Protein AF-A0A1Q9RZU4-F1 (afdb_monomer)

Mean predicted aligned error: 7.33 Å

Solvent-accessible surface area (backbone atoms only — not comparable to full-atom values): 5005 Å² total; per-residue (Å²): 141,61,61,54,74,40,81,42,42,43,63,74,62,48,80,92,50,45,79,26,52,34,36,35,68,44,93,94,58,81,57,52,62,31,31,27,69,46,76,48,78,51,78,53,99,91,43,56,32,23,37,36,28,32,36,26,90,95,74,47,75,46,77,45,81,42,52,20,82,41,52,29,37,34,47,42,74,64,86,69,76,88,73,76,136

Structure (mmCIF, N/CA/C/O backbone):
data_AF-A0A1Q9RZU4-F1
#
_entry.id   AF-A0A1Q9RZU4-F1
#
loop_
_atom_site.group_PDB
_atom_site.id
_atom_site.type_symbol
_atom_site.label_atom_id
_atom_site.label_alt_id
_atom_site.label_comp_id
_atom_site.label_asym_id
_atom_site.label_entity_id
_atom_site.label_seq_id
_atom_site.pdbx_PDB_ins_code
_atom_site.Cartn_x
_atom_site.Cartn_y
_atom_site.Cartn_z
_atom_site.occupancy
_atom_site.B_iso_or_equiv
_atom_site.auth_seq_id
_atom_site.auth_comp_id
_atom_site.auth_asym_id
_atom_site.auth_atom_id
_atom_site.pdbx_PDB_model_num
ATOM 1 N N . MET A 1 1 ? 7.089 -9.597 22.577 1.00 43.88 1 MET A N 1
ATOM 2 C CA . MET A 1 1 ? 6.013 -9.634 21.563 1.00 43.88 1 MET A CA 1
ATOM 3 C C . MET A 1 1 ? 5.851 -8.219 21.023 1.00 43.88 1 MET A C 1
ATOM 5 O O . MET A 1 1 ? 5.015 -7.492 21.531 1.00 43.88 1 MET A O 1
ATOM 9 N N . ASN A 1 2 ? 6.684 -7.794 20.069 1.00 51.78 2 ASN A N 1
ATOM 10 C CA . ASN A 1 2 ? 6.649 -6.418 19.561 1.00 51.78 2 ASN A CA 1
ATOM 11 C C . ASN A 1 2 ? 6.332 -6.433 18.059 1.00 51.78 2 ASN A C 1
ATOM 13 O O . ASN A 1 2 ? 7.192 -6.775 17.248 1.00 51.78 2 ASN A O 1
ATOM 17 N N . ASN A 1 3 ? 5.090 -6.082 17.706 1.00 60.91 3 ASN A N 1
ATOM 18 C CA . ASN A 1 3 ? 4.670 -5.727 16.343 1.00 60.91 3 ASN A CA 1
ATOM 19 C C . ASN A 1 3 ? 5.110 -4.284 16.053 1.00 60.91 3 ASN A C 1
ATOM 21 O O . ASN A 1 3 ? 4.280 -3.377 15.936 1.00 60.91 3 ASN A O 1
ATOM 25 N N . GLU A 1 4 ? 6.421 -4.055 16.059 1.00 69.19 4 GLU A N 1
ATOM 26 C CA . GLU A 1 4 ? 6.972 -2.719 15.861 1.00 69.19 4 GLU A CA 1
ATOM 27 C C . GLU A 1 4 ? 6.675 -2.219 14.439 1.00 69.19 4 GLU A C 1
ATOM 29 O O . GLU A 1 4 ? 6.860 -2.971 13.474 1.00 69.19 4 GLU A O 1
ATOM 34 N N . PRO A 1 5 ? 6.200 -0.969 14.296 1.00 80.12 5 PRO A N 1
ATOM 35 C CA . PRO A 1 5 ? 5.999 -0.358 12.992 1.00 80.12 5 PRO A CA 1
ATOM 36 C C . PRO A 1 5 ? 7.335 -0.265 12.252 1.00 80.12 5 PRO A C 1
ATOM 38 O O . PRO A 1 5 ? 8.342 0.167 12.816 1.00 80.12 5 PRO A O 1
ATOM 41 N N . ARG A 1 6 ? 7.347 -0.662 10.979 1.00 83.88 6 ARG A N 1
ATOM 42 C CA . ARG A 1 6 ? 8.518 -0.557 10.103 1.00 83.88 6 ARG A CA 1
ATOM 43 C C . ARG A 1 6 ? 8.172 0.242 8.863 1.00 83.88 6 ARG A C 1
ATOM 45 O O . ARG A 1 6 ? 7.159 -0.041 8.232 1.00 83.88 6 ARG A O 1
ATOM 52 N N . SER A 1 7 ? 9.032 1.201 8.527 1.00 88.94 7 SER A N 1
ATOM 53 C CA . SER A 1 7 ? 8.997 1.873 7.229 1.00 88.94 7 SER A CA 1
ATOM 54 C C . SER A 1 7 ? 9.607 0.950 6.176 1.00 88.94 7 SER A C 1
ATOM 56 O O . SER A 1 7 ? 10.692 0.410 6.399 1.00 88.94 7 SER A O 1
ATOM 58 N N . ILE A 1 8 ? 8.892 0.743 5.078 1.00 90.38 8 ILE A N 1
ATOM 59 C CA . ILE A 1 8 ? 9.299 -0.083 3.938 1.00 90.38 8 ILE A CA 1
ATOM 60 C C . ILE A 1 8 ? 8.946 0.634 2.636 1.00 90.38 8 ILE A C 1
ATOM 62 O O . ILE A 1 8 ? 8.060 1.495 2.622 1.00 90.38 8 ILE A O 1
ATOM 66 N N . PHE A 1 9 ? 9.589 0.246 1.537 1.00 92.38 9 PHE A N 1
ATOM 67 C CA . PHE A 1 9 ? 9.157 0.678 0.210 1.00 92.38 9 PHE A CA 1
ATOM 68 C C . PHE A 1 9 ? 7.877 -0.055 -0.201 1.00 92.38 9 PHE A C 1
ATOM 70 O O . PHE A 1 9 ? 7.683 -1.231 0.119 1.00 92.38 9 PHE A O 1
ATOM 77 N N . LEU A 1 10 ? 6.999 0.594 -0.966 1.00 92.06 10 LEU A N 1
ATOM 78 C CA . LEU A 1 10 ? 5.786 -0.055 -1.467 1.00 92.06 10 LEU A CA 1
ATOM 79 C C . LEU A 1 10 ? 6.101 -1.239 -2.387 1.00 92.06 10 LEU A C 1
ATOM 81 O O . LEU A 1 10 ? 5.314 -2.179 -2.462 1.00 92.06 10 LEU A O 1
ATOM 85 N N . GLY A 1 11 ? 7.242 -1.231 -3.076 1.00 92.50 11 GLY A N 1
ATOM 86 C CA . GLY A 1 11 ? 7.742 -2.367 -3.855 1.00 92.50 11 GLY A CA 1
ATOM 87 C C . GLY A 1 11 ? 8.089 -3.604 -3.016 1.00 92.50 11 GLY A C 1
ATOM 88 O O . GLY A 1 11 ? 8.185 -4.697 -3.565 1.00 92.50 11 GLY A O 1
ATOM 89 N N . GLU A 1 12 ? 8.239 -3.457 -1.698 1.00 92.44 12 GLU A N 1
ATOM 90 C CA . GLU A 1 12 ? 8.512 -4.554 -0.760 1.00 92.44 12 GLU A CA 1
ATOM 91 C C . GLU A 1 12 ? 7.229 -5.120 -0.132 1.00 92.44 12 GLU A C 1
ATOM 93 O O . GLU A 1 12 ? 7.269 -6.105 0.612 1.00 92.44 12 GLU A O 1
ATOM 98 N N . LEU A 1 13 ? 6.066 -4.523 -0.417 1.00 91.62 13 LEU A N 1
ATOM 99 C CA . LEU A 1 13 ? 4.794 -5.112 -0.024 1.00 91.62 13 LEU A CA 1
ATOM 100 C C . LEU A 1 13 ? 4.584 -6.447 -0.748 1.00 91.62 13 LEU A C 1
ATOM 102 O O . LEU A 1 13 ? 5.040 -6.658 -1.858 1.00 91.62 13 LEU A O 1
ATOM 106 N N . HIS A 1 14 ? 3.884 -7.380 -0.111 1.00 88.81 14 HIS A N 1
ATOM 107 C CA . HIS A 1 14 ? 3.544 -8.670 -0.704 1.00 88.81 14 HIS A CA 1
ATOM 108 C C . HIS A 1 14 ? 2.339 -9.258 0.034 1.00 88.81 14 HIS A C 1
ATOM 110 O O . HIS A 1 14 ? 1.859 -8.699 1.023 1.00 88.81 14 HIS A O 1
ATOM 116 N N . SER A 1 15 ? 1.821 -10.395 -0.431 1.00 85.38 15 SER A N 1
ATOM 117 C CA . SER A 1 15 ? 0.591 -11.011 0.098 1.00 85.38 15 SER A CA 1
ATOM 118 C C . SER A 1 15 ? 0.623 -11.273 1.610 1.00 85.38 15 SER A C 1
ATOM 120 O O . SER A 1 15 ? -0.397 -11.137 2.276 1.00 85.38 15 SER A O 1
ATOM 122 N N . GLY A 1 16 ? 1.799 -11.566 2.168 1.00 87.44 16 GLY A N 1
ATOM 123 C CA . GLY A 1 16 ? 2.021 -11.730 3.611 1.00 87.44 16 GLY A CA 1
ATOM 124 C C . GLY A 1 16 ? 1.815 -10.462 4.455 1.00 87.44 16 GLY A C 1
ATOM 125 O O . GLY A 1 16 ? 1.850 -10.540 5.685 1.00 87.44 16 GLY A O 1
ATOM 126 N N . HIS A 1 17 ? 1.611 -9.299 3.833 1.00 88.56 17 HIS A N 1
ATOM 127 C CA . HIS A 1 17 ? 1.257 -8.049 4.506 1.00 88.56 17 HIS A CA 1
ATOM 128 C C . HIS A 1 17 ? -0.252 -7.783 4.549 1.00 88.56 17 HIS A C 1
ATOM 130 O O . HIS A 1 17 ? -0.686 -6.898 5.283 1.00 88.56 17 HIS A O 1
ATOM 136 N N . ARG A 1 18 ? -1.061 -8.552 3.810 1.00 91.00 18 ARG A N 1
ATOM 137 C CA . ARG A 1 18 ? -2.522 -8.407 3.819 1.00 91.00 18 ARG A CA 1
ATOM 138 C C . ARG A 1 18 ? -3.089 -8.670 5.218 1.00 91.00 18 ARG A C 1
ATOM 140 O O . ARG A 1 18 ? -2.565 -9.496 5.965 1.00 91.00 18 ARG A O 1
ATOM 147 N N . GLY A 1 19 ? -4.144 -7.946 5.575 1.00 89.44 19 GLY A N 1
ATOM 148 C CA . GLY A 1 19 ? -4.772 -7.969 6.896 1.00 89.44 19 GLY A CA 1
ATOM 149 C C . GLY A 1 19 ? -4.008 -7.201 7.980 1.00 89.44 19 GLY A C 1
ATOM 150 O O . GLY A 1 19 ? -4.476 -7.145 9.115 1.00 89.44 19 GLY A O 1
ATOM 151 N N . LYS A 1 20 ? -2.849 -6.605 7.667 1.00 88.75 20 LYS A N 1
ATOM 152 C CA . LYS A 1 20 ? -2.061 -5.831 8.636 1.00 88.75 20 LYS A CA 1
ATOM 153 C C . LYS A 1 20 ? -2.393 -4.338 8.555 1.00 88.75 20 LYS A C 1
ATOM 155 O O . LYS A 1 20 ? -2.670 -3.840 7.459 1.00 88.75 20 LYS A O 1
ATOM 160 N N . PRO A 1 21 ? -2.320 -3.613 9.688 1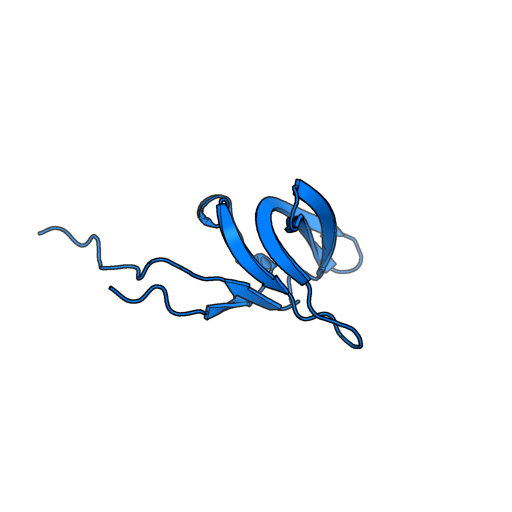.00 91.31 21 PRO 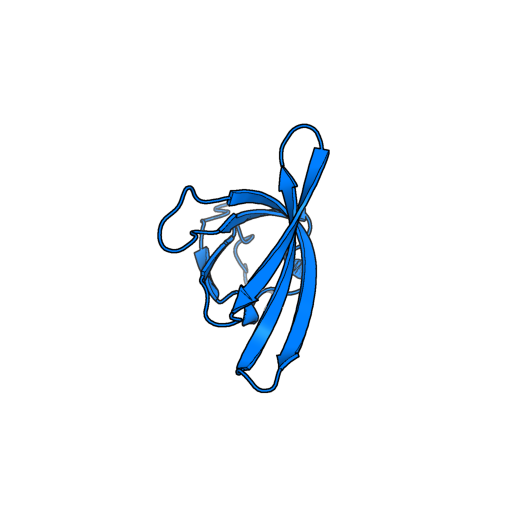A N 1
ATOM 161 C CA . PRO A 1 21 ? -2.377 -2.161 9.681 1.00 91.31 21 PRO A CA 1
ATOM 162 C C . PRO A 1 21 ? -1.246 -1.569 8.838 1.00 91.31 21 PRO A C 1
ATOM 164 O O . PRO A 1 21 ? -0.083 -1.971 8.975 1.00 91.31 21 PRO A O 1
ATOM 167 N N . ILE A 1 22 ? -1.605 -0.604 7.998 1.00 91.12 22 ILE A N 1
ATOM 168 C CA . ILE A 1 22 ? -0.690 0.160 7.156 1.00 91.12 22 ILE A CA 1
ATOM 169 C C . ILE A 1 22 ? -0.976 1.655 7.300 1.00 91.12 22 ILE A C 1
ATOM 171 O O . ILE A 1 22 ? -2.129 2.068 7.441 1.00 91.12 22 ILE A O 1
ATOM 175 N N . PHE A 1 23 ? 0.080 2.458 7.254 1.00 91.12 23 PHE A N 1
ATOM 176 C CA . PHE A 1 23 ? 0.014 3.904 7.100 1.00 91.12 23 PHE A CA 1
ATOM 177 C C . PHE A 1 23 ? 0.860 4.318 5.899 1.00 91.12 23 PHE A C 1
ATOM 179 O O . PHE A 1 23 ? 2.021 3.932 5.798 1.00 91.12 23 PHE A O 1
ATOM 186 N N . ILE A 1 24 ? 0.280 5.091 4.989 1.00 87.88 24 ILE A N 1
ATOM 187 C CA . ILE A 1 24 ? 0.940 5.569 3.776 1.00 87.88 24 ILE A CA 1
ATOM 188 C C . ILE A 1 24 ? 1.033 7.078 3.876 1.00 87.88 24 ILE A C 1
ATOM 190 O O . ILE A 1 24 ? 0.012 7.772 3.908 1.00 87.88 24 ILE A O 1
ATOM 194 N N . GLU A 1 25 ? 2.257 7.583 3.914 1.00 81.12 25 GLU A N 1
ATOM 195 C CA . GLU A 1 25 ? 2.495 9.012 3.832 1.00 81.12 25 GLU A CA 1
ATOM 196 C C . GLU A 1 25 ? 2.419 9.433 2.364 1.00 81.12 25 GLU A C 1
ATOM 198 O O . GLU A 1 25 ? 3.091 8.869 1.505 1.00 81.12 25 GLU A O 1
ATOM 203 N N . ARG A 1 26 ? 1.555 10.402 2.056 1.00 71.69 26 ARG A N 1
ATOM 204 C CA . ARG A 1 26 ? 1.449 10.963 0.708 1.00 71.69 26 ARG A CA 1
ATOM 205 C C . ARG A 1 26 ? 2.142 12.312 0.692 1.00 71.69 26 ARG A C 1
ATOM 207 O O . ARG A 1 26 ? 1.842 13.168 1.524 1.00 71.69 26 ARG A O 1
ATOM 214 N N . THR A 1 27 ? 3.024 12.525 -0.276 1.00 66.88 27 THR A N 1
ATOM 215 C CA . THR A 1 27 ? 3.725 13.797 -0.457 1.00 66.88 27 THR A CA 1
ATOM 216 C C . THR A 1 27 ? 2.706 14.934 -0.611 1.00 66.88 27 THR A C 1
ATOM 218 O O . THR A 1 27 ? 1.908 14.937 -1.546 1.00 66.88 27 THR A O 1
ATOM 221 N N . GLY A 1 28 ? 2.702 15.888 0.327 1.00 64.25 28 GLY A N 1
ATOM 222 C CA . GLY A 1 28 ? 1.831 17.071 0.287 1.00 64.25 28 GLY A CA 1
ATOM 223 C C . GLY A 1 28 ? 0.392 16.891 0.798 1.00 64.25 28 GLY A C 1
ATOM 224 O O . GLY A 1 28 ? -0.441 17.748 0.508 1.00 64.25 28 GLY A O 1
ATOM 225 N N . GLY A 1 29 ? 0.067 15.828 1.547 1.00 65.44 29 GLY A N 1
ATOM 226 C CA . GLY A 1 29 ? -1.295 15.605 2.058 1.00 65.44 29 GLY A CA 1
ATOM 227 C C . GLY A 1 29 ? -1.387 14.880 3.405 1.00 65.44 29 GLY A C 1
ATOM 228 O O . GLY A 1 29 ? -0.387 14.605 4.060 1.00 65.44 29 GLY A O 1
ATOM 229 N N . HIS A 1 30 ? -2.620 14.562 3.818 1.00 70.94 30 HIS A N 1
ATOM 230 C CA . HIS A 1 30 ? -2.889 13.696 4.968 1.00 70.94 30 HIS A CA 1
ATOM 231 C C . HIS A 1 30 ? -2.564 12.240 4.606 1.00 70.94 30 HIS A C 1
ATOM 233 O O . HIS A 1 30 ? -3.002 11.749 3.563 1.00 70.94 30 HIS A O 1
ATOM 239 N N . GLY A 1 31 ? -1.795 11.555 5.455 1.00 79.25 31 GLY A N 1
ATOM 240 C CA . GLY A 1 31 ? -1.496 10.136 5.264 1.00 79.25 31 GLY A CA 1
ATOM 241 C C . GLY A 1 31 ? -2.752 9.264 5.355 1.00 79.25 31 GLY A C 1
ATOM 242 O O . GLY A 1 31 ? -3.700 9.600 6.067 1.00 79.25 31 GLY A O 1
ATOM 243 N N . LEU A 1 32 ? -2.760 8.148 4.626 1.00 87.38 32 LEU A N 1
ATOM 244 C CA . LEU A 1 32 ? -3.848 7.173 4.667 1.00 87.38 32 LEU A CA 1
ATOM 245 C C . LEU A 1 32 ? -3.499 6.049 5.642 1.00 87.38 32 LEU A C 1
ATOM 247 O O . LEU A 1 32 ? -2.487 5.378 5.458 1.00 87.38 32 LEU A O 1
ATOM 251 N N . SER A 1 33 ? -4.353 5.808 6.636 1.00 90.00 33 SER A N 1
ATOM 252 C CA . SER A 1 33 ? -4.272 4.635 7.509 1.00 90.00 33 SER A CA 1
ATOM 253 C C . SER A 1 33 ? -5.429 3.674 7.264 1.00 90.00 33 SER A C 1
ATOM 255 O O . SER A 1 33 ? -6.550 4.087 6.972 1.00 90.00 33 SER A O 1
ATOM 257 N N . GLY A 1 34 ? -5.169 2.380 7.415 1.00 92.06 34 GLY A N 1
ATOM 258 C CA . GLY A 1 34 ? -6.202 1.354 7.341 1.00 92.06 34 GLY A CA 1
ATOM 259 C C . GLY A 1 34 ? -5.618 -0.049 7.348 1.00 92.06 34 GLY A C 1
ATOM 260 O O . GLY A 1 34 ? -4.486 -0.261 7.788 1.00 92.06 34 GLY A O 1
ATOM 261 N N . ILE A 1 35 ? -6.396 -1.013 6.865 1.00 92.94 35 ILE A N 1
ATOM 262 C CA . ILE A 1 35 ? -5.968 -2.406 6.724 1.00 92.94 35 ILE A CA 1
ATOM 263 C C . ILE A 1 35 ? -5.633 -2.687 5.263 1.00 92.94 35 ILE A C 1
ATOM 265 O O . ILE A 1 35 ? -6.452 -2.443 4.382 1.00 92.94 35 ILE A O 1
ATOM 269 N N . LEU A 1 36 ? -4.442 -3.225 4.996 1.00 92.94 36 LEU A N 1
ATOM 270 C CA . LEU A 1 36 ? -4.059 -3.623 3.642 1.00 92.94 36 LEU A CA 1
ATOM 271 C C . LEU A 1 36 ? -4.871 -4.853 3.208 1.00 92.94 36 LEU A C 1
ATOM 273 O O . LEU A 1 36 ? -4.686 -5.927 3.778 1.00 92.94 36 LEU A O 1
ATOM 277 N N . SER A 1 37 ? -5.734 -4.740 2.200 1.00 94.19 37 SER A N 1
ATOM 278 C CA . SER A 1 37 ? -6.496 -5.883 1.669 1.00 94.19 37 SER A CA 1
ATOM 279 C C . SER A 1 37 ? -5.832 -6.495 0.439 1.00 94.19 37 SER A C 1
ATOM 281 O O . SER A 1 37 ? -5.728 -7.719 0.331 1.00 94.19 37 SER A O 1
ATOM 283 N N . GLU A 1 38 ? -5.303 -5.660 -0.453 1.00 95.25 38 GLU A N 1
ATOM 284 C CA . GLU A 1 38 ? -4.714 -6.098 -1.716 1.00 95.25 38 GLU A CA 1
ATOM 285 C C . GLU A 1 38 ? -3.385 -5.412 -2.015 1.00 95.25 38 GLU A C 1
ATOM 287 O O . GLU A 1 38 ? -3.125 -4.290 -1.590 1.00 95.25 38 GLU A O 1
ATOM 292 N N . VAL A 1 39 ? -2.550 -6.111 -2.784 1.00 94.81 39 VAL A N 1
ATOM 293 C CA . VAL A 1 39 ? -1.289 -5.598 -3.324 1.00 94.81 39 VAL A CA 1
ATOM 294 C C . VAL A 1 39 ? -1.013 -6.251 -4.674 1.00 94.81 39 VAL A C 1
ATOM 296 O O . VAL A 1 39 ? -1.188 -7.468 -4.819 1.00 94.81 39 VAL A O 1
ATOM 299 N N 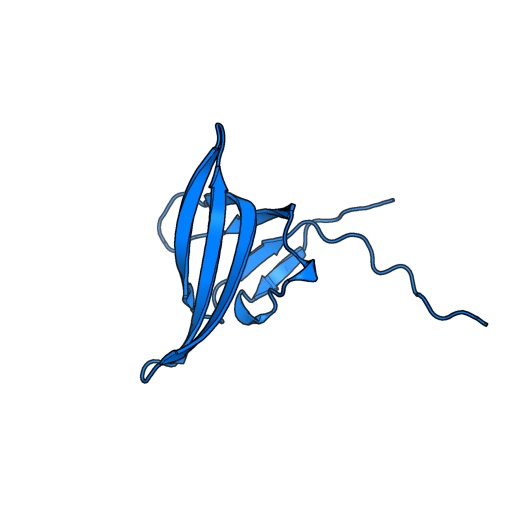. HIS A 1 40 ? -0.590 -5.438 -5.639 1.00 95.81 40 HIS A N 1
ATOM 300 C CA . HIS A 1 40 ? -0.191 -5.830 -6.982 1.00 95.81 40 HIS A CA 1
ATOM 301 C C . HIS A 1 40 ? 0.953 -4.939 -7.482 1.00 95.81 40 HIS A C 1
ATOM 303 O O . HIS A 1 40 ? 0.894 -3.719 -7.346 1.00 95.81 40 HIS A O 1
ATOM 309 N N . HIS A 1 41 ? 1.970 -5.540 -8.098 1.00 96.38 41 HIS A N 1
ATOM 310 C CA . HIS A 1 41 ? 3.120 -4.824 -8.656 1.00 96.38 41 HIS A CA 1
ATOM 311 C C . HIS A 1 41 ? 3.145 -4.969 -10.167 1.00 96.38 41 HIS A C 1
ATOM 313 O O . HIS A 1 41 ? 2.853 -6.044 -10.693 1.00 96.38 41 HIS A O 1
ATOM 319 N N . TYR A 1 42 ? 3.527 -3.901 -10.855 1.00 96.31 42 TYR A N 1
ATOM 320 C CA . TYR A 1 42 ? 3.661 -3.888 -12.305 1.00 96.31 42 TYR A CA 1
ATOM 321 C C . TYR A 1 42 ? 4.664 -2.824 -12.747 1.00 96.31 42 TYR A C 1
ATOM 323 O O . TYR A 1 42 ? 5.007 -1.904 -12.007 1.00 96.31 42 TYR A O 1
ATOM 331 N N . GLY A 1 43 ? 5.160 -2.975 -13.973 1.00 96.38 43 GLY A N 1
ATOM 332 C CA . GLY A 1 43 ? 6.017 -1.990 -14.621 1.00 96.38 43 GLY A CA 1
ATOM 333 C C . GLY A 1 43 ? 5.218 -1.094 -15.559 1.00 96.38 43 GLY A C 1
ATOM 334 O O . GLY A 1 43 ? 4.297 -1.551 -16.235 1.00 96.38 43 GLY A O 1
ATOM 335 N N . THR A 1 44 ? 5.606 0.171 -15.630 1.00 93.56 44 THR A N 1
ATOM 336 C CA . THR A 1 44 ? 5.145 1.136 -16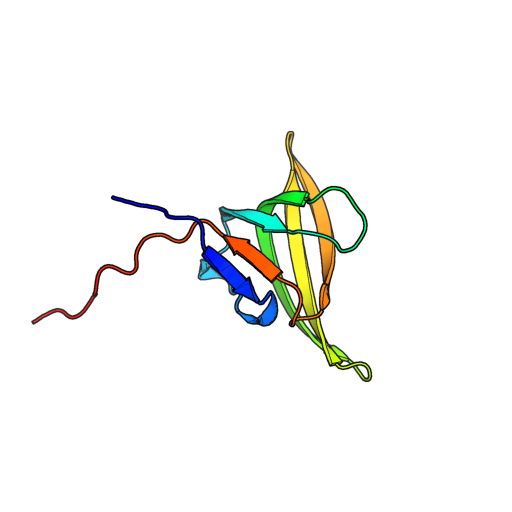.635 1.00 93.56 44 THR A CA 1
ATOM 337 C C . THR A 1 44 ? 6.352 1.732 -17.356 1.00 93.56 44 THR A C 1
ATOM 339 O O . THR A 1 44 ? 7.491 1.535 -16.930 1.00 93.56 44 THR A O 1
ATOM 342 N N . ALA A 1 45 ? 6.122 2.488 -18.431 1.00 95.12 45 ALA A N 1
ATOM 343 C CA . ALA A 1 45 ? 7.192 3.233 -19.098 1.00 95.12 45 ALA A CA 1
ATOM 344 C C . ALA A 1 45 ? 7.857 4.283 -18.181 1.00 95.12 45 ALA A C 1
ATOM 346 O O . ALA A 1 45 ? 9.002 4.656 -18.414 1.00 95.12 45 ALA A O 1
ATOM 347 N N . GLU A 1 46 ? 7.153 4.730 -17.137 1.00 91.00 46 GLU A N 1
ATOM 348 C CA . GLU A 1 46 ? 7.610 5.740 -16.175 1.00 91.00 46 GLU A CA 1
ATOM 349 C C . GLU A 1 46 ? 8.299 5.127 -14.944 1.00 91.00 46 GLU A C 1
ATOM 351 O O . GLU A 1 46 ? 8.881 5.851 -14.141 1.00 91.00 46 GLU A O 1
ATOM 356 N N . GLY A 1 47 ? 8.267 3.797 -14.792 1.00 94.00 47 GLY A N 1
ATOM 357 C CA . GLY A 1 47 ? 8.898 3.086 -13.680 1.00 94.00 47 GLY A CA 1
ATOM 358 C C . GLY A 1 47 ? 8.033 1.987 -13.063 1.00 94.00 47 GLY A C 1
ATOM 359 O O . GLY A 1 47 ? 6.961 1.635 -13.570 1.00 94.00 47 GLY A O 1
ATOM 360 N N . ALA A 1 48 ? 8.527 1.421 -11.960 1.00 96.94 48 ALA A N 1
ATOM 361 C CA . ALA A 1 48 ? 7.828 0.404 -11.181 1.00 96.94 48 ALA A CA 1
ATOM 362 C C . ALA A 1 48 ? 6.697 1.030 -10.351 1.00 96.94 48 ALA A C 1
ATOM 364 O O . ALA A 1 48 ? 6.880 2.058 -9.696 1.00 96.94 48 ALA A O 1
ATOM 365 N N . ARG A 1 49 ? 5.522 0.401 -10.395 1.00 96.31 49 ARG A N 1
ATOM 366 C CA . ARG A 1 49 ? 4.308 0.850 -9.717 1.00 96.31 49 ARG A CA 1
ATOM 367 C C . ARG A 1 49 ? 3.773 -0.242 -8.806 1.00 96.31 49 ARG A C 1
ATOM 369 O O . ARG A 1 49 ? 3.852 -1.439 -9.103 1.00 96.31 49 ARG A O 1
ATOM 376 N N . THR A 1 50 ? 3.171 0.194 -7.710 1.00 95.19 50 TH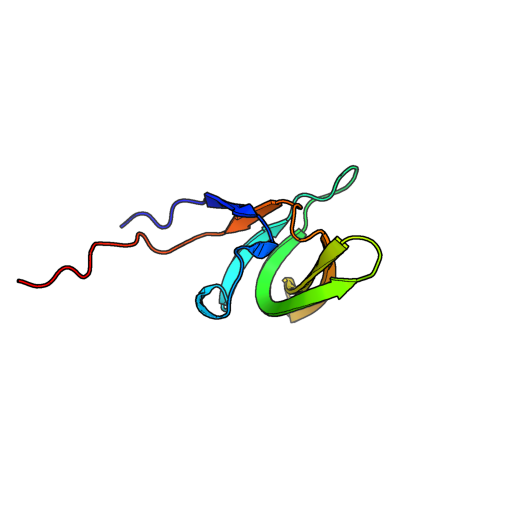R A N 1
ATOM 377 C CA . THR A 1 50 ? 2.486 -0.668 -6.758 1.00 95.19 50 THR A CA 1
ATOM 378 C C . THR A 1 50 ? 1.047 -0.186 -6.607 1.00 95.19 50 THR A C 1
ATOM 380 O O . THR A 1 50 ? 0.792 0.921 -6.132 1.00 95.19 50 THR A O 1
ATOM 383 N N . ARG A 1 51 ? 0.095 -1.048 -6.974 1.00 95.19 51 ARG A N 1
ATOM 384 C CA . ARG A 1 51 ? -1.322 -0.866 -6.661 1.00 95.19 51 ARG A CA 1
ATOM 385 C C . ARG A 1 51 ? -1.652 -1.592 -5.366 1.00 95.19 51 ARG A C 1
ATOM 387 O O . ARG A 1 51 ? -1.349 -2.774 -5.219 1.00 95.19 51 ARG A O 1
ATOM 394 N N . ILE A 1 52 ? -2.321 -0.905 -4.454 1.00 93.69 52 ILE A N 1
ATOM 395 C CA . ILE A 1 52 ? -2.818 -1.462 -3.194 1.00 93.69 52 ILE A CA 1
ATOM 396 C C . ILE A 1 52 ? -4.274 -1.086 -2.980 1.00 93.69 52 ILE A C 1
ATOM 398 O O . ILE A 1 52 ? -4.770 -0.118 -3.555 1.00 93.69 52 ILE A O 1
ATOM 402 N N . VAL A 1 53 ? -4.946 -1.843 -2.123 1.00 94.81 53 VAL A N 1
ATOM 403 C CA . VAL A 1 53 ? -6.258 -1.475 -1.591 1.00 94.81 53 VAL A CA 1
ATOM 404 C C . VAL A 1 53 ? -6.145 -1.410 -0.076 1.00 94.81 53 VAL A C 1
ATOM 406 O O . VAL A 1 53 ? -5.637 -2.336 0.562 1.00 94.81 53 VAL A O 1
ATOM 409 N N . VAL A 1 54 ? -6.577 -0.283 0.485 1.00 93.31 54 VAL A N 1
ATOM 410 C CA . VAL A 1 54 ? -6.623 -0.047 1.928 1.00 93.31 54 VAL A CA 1
ATOM 411 C C . VAL A 1 54 ? -8.080 0.048 2.353 1.00 93.31 54 VAL A C 1
ATOM 413 O O . VAL A 1 54 ? -8.829 0.856 1.813 1.00 93.31 54 VAL A O 1
ATOM 416 N N . VAL A 1 55 ? -8.473 -0.761 3.331 1.00 94.38 55 VAL A N 1
ATOM 417 C CA . VAL A 1 55 ? -9.795 -0.694 3.957 1.00 94.38 55 VAL A CA 1
ATOM 418 C C . VAL A 1 55 ? -9.730 0.310 5.101 1.00 94.38 55 VAL A C 1
ATOM 420 O O . VAL A 1 55 ? -9.027 0.093 6.094 1.00 94.38 55 VAL A O 1
ATOM 423 N N . TRP A 1 56 ? -10.439 1.423 4.948 1.00 89.31 56 TRP A N 1
ATOM 424 C CA . TRP A 1 56 ? -10.626 2.446 5.971 1.00 89.31 56 TRP A CA 1
ATOM 425 C C . TRP A 1 56 ? -11.972 2.259 6.679 1.00 89.31 56 TRP A C 1
ATOM 427 O O . TRP A 1 56 ? -12.919 1.732 6.105 1.00 89.31 56 TRP A O 1
ATOM 437 N N . TRP A 1 57 ? -12.077 2.661 7.945 1.00 79.81 57 TRP A N 1
ATOM 438 C CA . TRP A 1 57 ? -13.308 2.484 8.722 1.00 79.81 57 TRP A CA 1
ATOM 439 C C . TRP A 1 57 ? -14.433 3.416 8.223 1.00 79.81 57 TRP A C 1
ATOM 441 O O . TRP A 1 57 ? -14.144 4.585 7.965 1.00 79.81 57 TRP A O 1
ATOM 451 N N . PRO A 1 58 ? -15.707 2.977 8.151 1.00 76.06 58 PRO A N 1
ATOM 45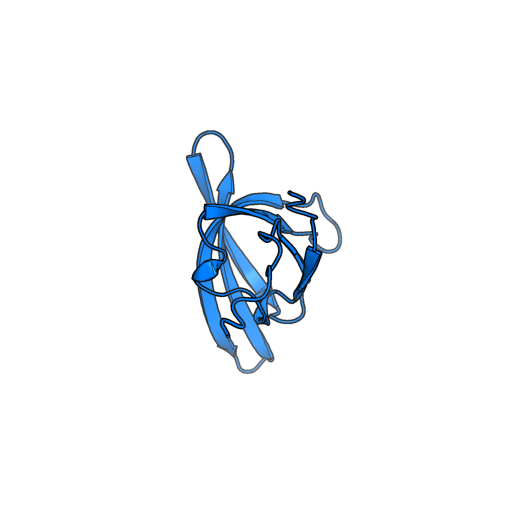2 C CA . PRO A 1 58 ? -16.239 1.642 8.438 1.00 76.06 58 PRO A CA 1
ATOM 453 C C . PRO A 1 58 ? -16.413 0.803 7.154 1.00 76.06 58 PRO A C 1
ATOM 455 O O . PRO A 1 58 ? -17.529 0.641 6.684 1.00 76.06 58 PRO A O 1
ATOM 458 N N . ASP A 1 59 ? -15.327 0.269 6.590 1.00 85.88 59 ASP A N 1
ATOM 459 C CA . ASP A 1 59 ? -15.315 -0.622 5.407 1.00 85.88 59 ASP A CA 1
ATOM 460 C C . ASP A 1 59 ? -15.296 0.084 4.036 1.00 85.88 59 ASP A C 1
ATOM 462 O O . ASP A 1 59 ? -15.778 -0.432 3.029 1.00 85.88 59 ASP A O 1
ATOM 466 N N . VAL A 1 60 ? -14.684 1.269 3.967 1.00 92.81 60 VAL A N 1
ATOM 467 C CA . VAL A 1 60 ? -14.404 1.963 2.703 1.00 92.81 60 VAL A CA 1
ATOM 468 C C . VAL A 1 60 ? -13.120 1.413 2.085 1.00 92.81 60 VAL A C 1
ATOM 470 O O . VAL A 1 60 ? -12.033 1.605 2.627 1.00 92.81 60 VAL A O 1
ATOM 473 N N . GLU A 1 61 ? -13.226 0.773 0.923 1.00 93.94 61 GLU A N 1
ATOM 474 C CA . GLU A 1 61 ? -12.065 0.371 0.126 1.00 93.94 61 GLU A CA 1
ATOM 475 C C . GLU A 1 61 ? -11.503 1.552 -0.668 1.00 93.94 61 GLU A C 1
ATOM 477 O O . GLU A 1 61 ? -12.186 2.168 -1.487 1.00 93.94 61 GLU A O 1
ATOM 482 N N . ILE A 1 62 ? -10.228 1.854 -0.437 1.00 92.94 62 ILE A N 1
ATOM 483 C CA . ILE A 1 62 ? -9.516 2.949 -1.088 1.00 92.94 62 ILE A CA 1
ATOM 484 C C . ILE A 1 62 ? -8.397 2.340 -1.939 1.00 92.94 62 ILE A C 1
ATOM 486 O O . ILE A 1 62 ? -7.352 1.959 -1.398 1.00 92.94 62 ILE A O 1
ATOM 490 N N . PRO A 1 63 ? -8.594 2.210 -3.264 1.00 93.69 63 PRO A N 1
ATOM 491 C CA . PRO A 1 63 ? -7.531 1.793 -4.161 1.00 93.69 63 PRO A CA 1
ATOM 492 C C . PRO A 1 63 ? -6.523 2.931 -4.333 1.00 93.69 63 PRO A C 1
ATOM 494 O O . PRO A 1 63 ? -6.893 4.075 -4.600 1.00 93.69 63 PRO A O 1
ATOM 497 N N . LEU A 1 64 ? -5.241 2.605 -4.223 1.00 91.69 64 LEU A N 1
ATOM 498 C CA . LEU A 1 64 ? -4.139 3.521 -4.480 1.00 91.69 64 LEU A CA 1
ATOM 499 C C . LEU A 1 64 ? -3.197 2.915 -5.512 1.00 91.69 64 LEU A C 1
ATOM 501 O O . LEU A 1 64 ? -2.900 1.724 -5.471 1.00 91.69 64 LEU A O 1
ATOM 505 N N . ASP A 1 65 ? -2.723 3.761 -6.415 1.00 93.25 65 ASP A N 1
ATOM 506 C CA . ASP A 1 65 ? -1.686 3.459 -7.394 1.00 93.25 65 ASP A CA 1
ATOM 507 C C . ASP A 1 65 ? -0.536 4.433 -7.142 1.00 93.25 65 ASP A C 1
ATOM 509 O O . ASP A 1 65 ? -0.692 5.648 -7.297 1.00 93.25 65 ASP A O 1
ATOM 513 N N . LEU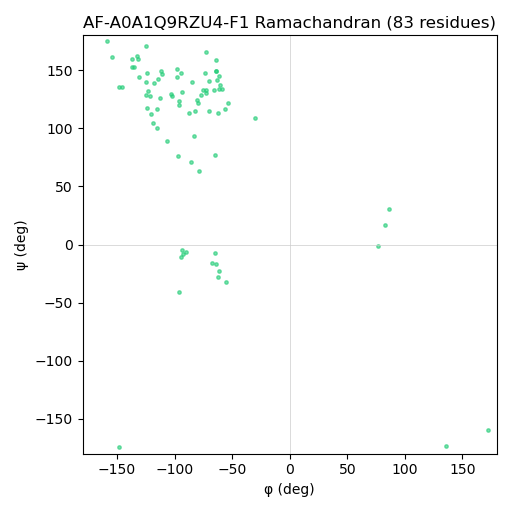 A 1 66 ? 0.590 3.892 -6.686 1.00 91.56 66 LEU A N 1
ATOM 514 C CA . LEU A 1 66 ? 1.728 4.639 -6.162 1.00 91.56 66 LEU A CA 1
ATOM 515 C C . LEU A 1 66 ? 3.039 4.132 -6.773 1.00 91.56 66 LEU A C 1
ATOM 517 O O . LEU A 1 66 ? 3.094 3.042 -7.354 1.00 91.56 66 LEU A O 1
ATOM 521 N N . GLY A 1 67 ? 4.093 4.939 -6.669 1.00 93.00 67 GLY A N 1
ATOM 522 C CA . GLY A 1 67 ? 5.439 4.521 -7.042 1.00 93.00 67 GLY A CA 1
ATOM 523 C C . GLY A 1 67 ? 5.892 3.370 -6.152 1.00 93.00 67 GLY A C 1
ATOM 524 O O . GLY A 1 67 ? 5.583 3.326 -4.963 1.00 93.00 67 GLY A O 1
ATOM 525 N N . SER A 1 68 ? 6.607 2.393 -6.708 1.00 93.50 68 SER A N 1
ATOM 526 C CA . SER A 1 68 ? 7.158 1.313 -5.877 1.00 93.50 68 SER A CA 1
ATOM 527 C C . SER A 1 68 ? 8.255 1.798 -4.917 1.00 93.50 68 SER A C 1
ATOM 529 O O . SER A 1 68 ? 8.581 1.085 -3.972 1.00 93.50 68 SER A O 1
ATOM 531 N N . ASP A 1 69 ? 8.806 2.986 -5.146 1.00 92.38 69 ASP A N 1
ATOM 532 C CA . ASP A 1 69 ? 9.772 3.703 -4.311 1.00 92.38 69 ASP A CA 1
ATOM 533 C C . ASP A 1 69 ? 9.128 4.639 -3.272 1.00 92.38 69 ASP A C 1
ATOM 535 O O . ASP A 1 69 ? 9.832 5.149 -2.398 1.00 92.38 69 ASP A O 1
ATOM 539 N N . ASP A 1 70 ? 7.803 4.818 -3.303 1.00 90.56 70 ASP A N 1
ATOM 5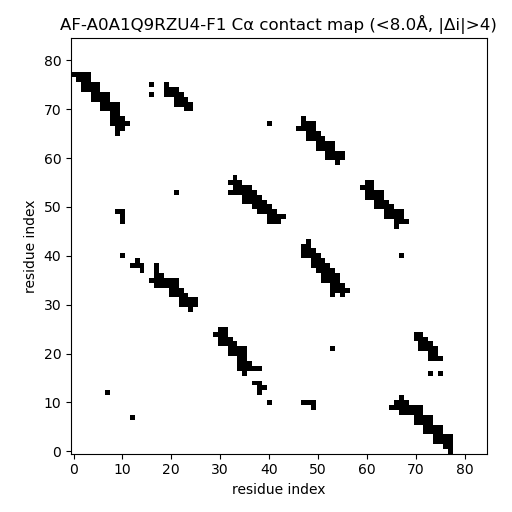40 C CA . ASP A 1 70 ? 7.074 5.443 -2.198 1.00 90.56 70 ASP A CA 1
ATOM 541 C C . ASP A 1 70 ? 7.181 4.570 -0.935 1.00 90.56 70 ASP A C 1
ATOM 543 O O . ASP A 1 70 ? 7.446 3.364 -1.000 1.00 90.56 70 ASP A O 1
ATOM 547 N N . THR A 1 71 ? 6.960 5.163 0.239 1.00 89.69 71 THR A N 1
ATOM 548 C CA . THR A 1 71 ? 7.105 4.470 1.524 1.00 89.69 71 THR A CA 1
ATOM 549 C C . THR A 1 71 ? 5.776 4.270 2.243 1.00 89.69 71 THR A C 1
ATOM 551 O O . THR A 1 71 ? 4.835 5.061 2.144 1.00 89.69 71 THR A O 1
ATOM 554 N N . ALA A 1 72 ? 5.704 3.185 3.008 1.00 89.06 72 ALA A N 1
ATOM 555 C CA . ALA A 1 72 ? 4.630 2.935 3.954 1.00 89.06 72 ALA A CA 1
ATOM 556 C C . ALA A 1 72 ? 5.180 2.404 5.272 1.00 89.06 72 ALA A C 1
ATOM 558 O O . ALA A 1 72 ? 6.209 1.733 5.323 1.00 89.06 72 ALA A O 1
ATOM 559 N N . ILE A 1 73 ? 4.442 2.658 6.344 1.00 88.50 73 ILE A N 1
ATOM 560 C CA . ILE A 1 73 ? 4.670 2.062 7.651 1.00 88.50 73 ILE A CA 1
ATOM 561 C C . ILE A 1 73 ? 3.739 0.860 7.790 1.00 88.50 73 ILE A C 1
ATOM 563 O O . ILE A 1 73 ? 2.517 1.006 7.742 1.00 88.50 73 ILE A O 1
ATOM 567 N N . VAL A 1 74 ? 4.307 -0.328 7.991 1.00 84.06 74 VAL A N 1
ATOM 568 C CA . VA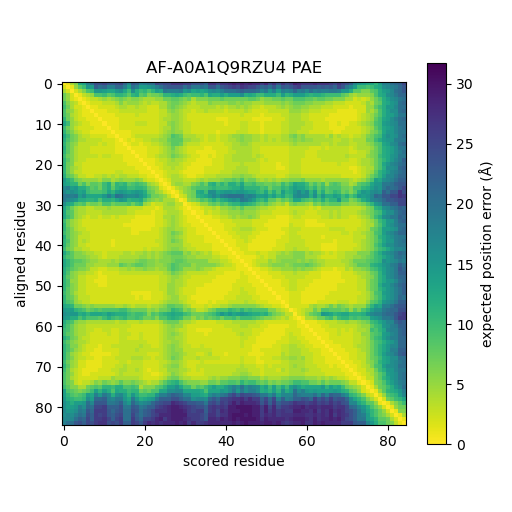L A 1 74 ? 3.561 -1.574 8.212 1.00 84.06 74 VAL A CA 1
ATOM 569 C C . VAL A 1 74 ? 3.884 -2.134 9.591 1.00 84.06 74 VAL A C 1
ATOM 571 O O . VAL A 1 74 ? 5.040 -2.173 10.015 1.00 84.06 74 VAL A O 1
ATOM 574 N N . HIS A 1 75 ? 2.864 -2.634 10.287 1.00 77.38 75 HIS A N 1
ATOM 575 C CA . HIS A 1 75 ? 3.052 -3.395 11.520 1.00 77.38 75 HIS A CA 1
ATOM 576 C C . HIS A 1 75 ? 3.368 -4.854 11.188 1.00 77.38 75 HIS A C 1
ATOM 578 O O . HIS A 1 75 ? 2.469 -5.670 10.977 1.00 77.38 75 HIS A O 1
ATOM 584 N N . LEU A 1 76 ? 4.655 -5.194 11.110 1.00 65.88 76 LEU A N 1
ATOM 585 C CA . LEU A 1 76 ? 5.087 -6.566 10.854 1.00 65.88 76 LEU A CA 1
ATOM 586 C C . LEU A 1 76 ? 5.139 -7.365 12.164 1.00 65.88 76 LEU A C 1
ATOM 588 O O . LEU A 1 76 ? 5.628 -6.848 13.170 1.00 65.88 76 LEU A O 1
ATOM 592 N N . PRO A 1 77 ? 4.704 -8.640 12.174 1.00 55.75 77 PRO A N 1
ATOM 593 C CA . PRO A 1 77 ? 5.105 -9.540 13.239 1.00 55.75 77 PRO A CA 1
ATOM 594 C C . PRO A 1 77 ? 6.629 -9.653 13.207 1.00 55.75 77 PRO A C 1
ATOM 596 O O . PRO A 1 77 ? 7.228 -9.746 12.133 1.00 55.75 77 PRO A O 1
ATOM 599 N N . HIS A 1 78 ? 7.263 -9.620 14.379 1.00 54.09 78 HIS A N 1
ATOM 600 C CA . HIS A 1 78 ? 8.699 -9.845 14.488 1.00 54.09 78 HIS A CA 1
ATOM 601 C C . HIS A 1 78 ? 9.022 -11.179 13.801 1.00 54.09 78 HIS A C 1
ATOM 603 O O . HIS A 1 78 ? 8.469 -12.208 14.195 1.00 54.09 78 HIS A O 1
ATOM 609 N N . SER A 1 79 ? 9.891 -11.173 12.784 1.00 52.28 79 SER A N 1
ATOM 610 C CA . SER A 1 79 ? 10.494 -12.399 12.254 1.00 52.28 79 SER A CA 1
ATOM 611 C C . SER A 1 79 ? 11.376 -13.001 13.346 1.00 52.28 79 SER A C 1
ATOM 613 O O . SER A 1 79 ? 12.593 -12.848 13.344 1.00 52.28 79 SER A O 1
ATOM 615 N N . GLY A 1 80 ? 10.750 -13.647 14.329 1.00 44.12 80 GLY A N 1
ATOM 616 C CA . GLY A 1 80 ? 11.407 -14.601 15.196 1.00 44.12 80 GLY A CA 1
ATOM 617 C C . GLY A 1 80 ? 11.871 -15.736 14.301 1.00 44.12 80 GLY A C 1
ATOM 618 O O . GLY A 1 80 ? 11.053 -16.406 13.676 1.00 44.12 80 GLY A O 1
ATOM 619 N N . ALA A 1 81 ? 13.187 -15.862 14.180 1.00 49.62 81 ALA A N 1
ATOM 620 C CA . ALA A 1 81 ? 13.889 -16.926 13.493 1.00 49.62 81 ALA A CA 1
ATOM 621 C C . ALA A 1 81 ? 13.124 -18.260 13.525 1.00 49.62 81 ALA A C 1
ATOM 623 O O . ALA A 1 81 ? 13.105 -18.943 14.544 1.00 49.62 81 ALA A O 1
ATOM 624 N N . ILE A 1 82 ? 12.585 -18.689 12.381 1.00 49.84 82 ILE A N 1
ATOM 625 C CA . ILE A 1 82 ? 12.447 -20.122 12.124 1.00 49.84 82 ILE A CA 1
ATOM 626 C C . ILE A 1 82 ? 13.782 -20.570 11.528 1.00 49.84 82 ILE A C 1
ATOM 628 O O . ILE A 1 82 ? 13.919 -20.814 10.334 1.00 49.84 82 ILE A O 1
ATOM 632 N N . ARG A 1 83 ? 14.810 -20.600 12.375 1.00 47.12 83 ARG A N 1
ATOM 633 C CA . ARG A 1 83 ? 15.915 -21.542 12.216 1.00 47.12 83 ARG A CA 1
ATOM 634 C C . ARG A 1 83 ? 15.712 -22.576 13.315 1.00 47.12 83 ARG A C 1
ATOM 636 O O . ARG A 1 83 ? 16.110 -22.360 14.453 1.00 47.12 83 ARG A O 1
ATOM 643 N N . GLY A 1 84 ? 14.949 -23.613 12.974 1.00 36.41 84 GLY A N 1
ATOM 644 C CA . GLY A 1 84 ? 14.914 -24.862 13.734 1.00 36.41 84 GLY A CA 1
ATOM 645 C C . GLY A 1 84 ? 16.205 -25.663 13.507 1.00 36.41 84 GLY A C 1
ATOM 646 O O . GLY A 1 84 ? 16.943 -25.318 12.586 1.00 36.41 84 GLY A O 1
ATOM 647 N N . PRO A 1 85 ? 16.445 -26.673 14.358 1.00 49.34 85 PRO A N 1
ATOM 648 C CA . PRO A 1 85 ? 17.738 -27.091 14.921 1.00 49.34 85 PRO A CA 1
ATOM 649 C C . PRO A 1 85 ? 18.841 -27.458 13.926 1.00 49.34 85 PRO A C 1
ATOM 651 O O . PRO A 1 85 ? 18.529 -28.057 12.874 1.00 49.34 85 PRO A O 1
#

Foldseek 3Di:
DALDKDKDFLLPDDPLQAQWWKWFDDVPDDIDIAGWHDWDWDADPVGIKIWTWGQDPPGDTDIDIGHSRGMMITRDDPPPDPPDD

Nearest PDB structures (foldseek):
  3oby-assembly1_A  TM=6.445E-01  e=8.126E-02  Archaeoglobus fulgidus
  3oby-assembly2_B  TM=6.079E-01  e=1.073E-01  Archaeoglobus fulgidus
  4gy5-assembly2_B  TM=5.153E-01  e=2.469E-01  Homo sapiens
  2lcc-assembly1_A  TM=3.721E-01  e=1.047E+00  Homo sapiens
  7e9c-assembly1_K  TM=4.493E-01  e=1.930E+00  Saccharomyces cerevisiae S288C

Radius of gyration: 13.8 Å; Cα contacts (8 Å, |Δi|>4): 176; chains: 1; bounding box: 34×44×41 Å

Sequence (85 aa):
MNNEPRSIFLGELHSGHRGKPIFIERTGGHGLSGILSEVHHYGTAEGARTRIVVVWWPDVEIPLDLGSDDTAIVHLPHSGAIRGP

pLDDT: mean 82.96, std 15.66, range [36.41, 96.94]

Secondary structure (DSSP, 8-state):
----EEEEEGGG--GGGTTSEEEEPPTTSPPEEEEEEEEEEEEETTEEEEEEEEEETTTEEEEEEEETTSEEEEEPPP-------